Protein AF-A0A538QVT5-F1 (afdb_monomer_lite)

Foldseek 3Di:
DFPQVVLVVVVVPDDPDDPDDRDDDDPDDQVVVQVVCVVVVHFGDWQAARGDDDDPDDDPRIDTDGPDDDDDDDDPDDDDDD

Structure (mmCIF, N/CA/C/O backbone):
data_AF-A0A538QVT5-F1
#
_entry.id   AF-A0A538QVT5-F1
#
loop_
_atom_site.group_PDB
_atom_site.id
_atom_site.type_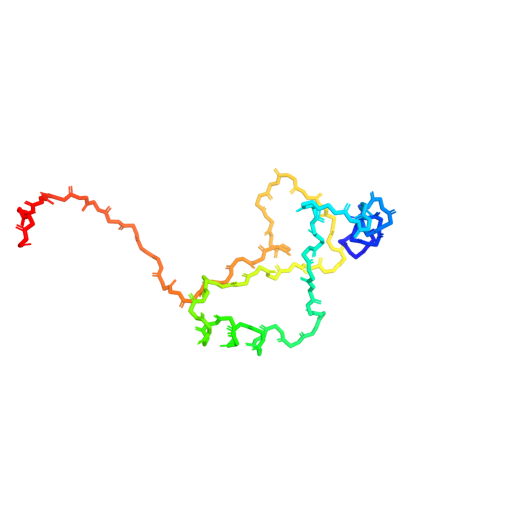symbol
_atom_site.label_atom_id
_atom_site.label_alt_id
_atom_site.label_comp_id
_atom_site.label_asym_id
_atom_site.label_entity_id
_atom_site.label_seq_id
_atom_site.pdbx_PDB_ins_code
_atom_site.Cartn_x
_atom_site.Cartn_y
_atom_site.Cartn_z
_atom_site.occupancy
_atom_site.B_iso_or_equiv
_atom_site.auth_seq_id
_atom_site.auth_comp_id
_atom_site.auth_asym_id
_atom_site.auth_atom_id
_atom_site.pdbx_PDB_model_num
ATOM 1 N N . MET A 1 1 ? 10.793 7.622 -14.511 1.00 93.62 1 MET A N 1
ATOM 2 C CA . MET A 1 1 ? 10.751 6.159 -14.736 1.00 93.62 1 MET A CA 1
ATOM 3 C C . MET A 1 1 ? 9.440 5.575 -14.208 1.00 93.62 1 MET A C 1
ATOM 5 O O . MET A 1 1 ? 9.120 5.885 -13.057 1.00 93.62 1 MET A O 1
ATOM 9 N N . PRO A 1 2 ? 8.711 4.772 -15.012 1.00 97.81 2 PRO A N 1
ATOM 10 C CA . PRO A 1 2 ? 7.463 4.096 -14.626 1.00 97.81 2 PRO A CA 1
ATOM 11 C C . PRO A 1 2 ? 7.570 3.236 -13.357 1.00 97.81 2 PRO A C 1
ATOM 13 O O . PRO A 1 2 ? 8.660 2.795 -12.981 1.00 97.81 2 PRO A O 1
ATOM 16 N N . LEU A 1 3 ? 6.443 2.971 -12.688 1.00 97.19 3 LEU A N 1
ATOM 17 C CA . LEU A 1 3 ? 6.398 2.149 -11.473 1.00 97.19 3 LEU A CA 1
ATOM 18 C C . LEU A 1 3 ? 6.779 0.692 -11.747 1.00 97.19 3 LEU A C 1
ATOM 20 O O . LEU A 1 3 ? 7.550 0.135 -10.967 1.00 97.19 3 LEU A O 1
ATOM 24 N N . LEU A 1 4 ? 6.272 0.081 -12.821 1.00 97.12 4 LEU A N 1
ATOM 25 C CA . LEU A 1 4 ? 6.570 -1.327 -13.120 1.00 97.12 4 LEU A CA 1
ATOM 26 C C . LEU A 1 4 ? 8.058 -1.546 -13.414 1.00 97.12 4 LEU A C 1
ATOM 28 O O . LEU A 1 4 ? 8.654 -2.477 -12.878 1.00 97.12 4 LEU A O 1
ATOM 32 N N . VAL A 1 5 ? 8.685 -0.621 -14.146 1.00 97.88 5 VAL A N 1
ATOM 33 C CA . VAL A 1 5 ? 10.139 -0.631 -14.387 1.00 97.88 5 VAL A CA 1
ATOM 34 C C . VAL A 1 5 ? 10.918 -0.482 -13.074 1.00 97.88 5 VAL A C 1
ATOM 36 O O . VAL A 1 5 ? 11.896 -1.181 -12.837 1.00 97.88 5 VAL A O 1
ATOM 39 N N . ARG A 1 6 ? 10.470 0.390 -12.160 1.00 97.38 6 ARG A N 1
ATOM 40 C CA . ARG A 1 6 ? 11.087 0.505 -10.826 1.00 97.38 6 ARG A CA 1
ATOM 41 C C . ARG A 1 6 ? 10.971 -0.787 -10.020 1.00 97.38 6 ARG A C 1
ATOM 43 O O . ARG A 1 6 ? 11.935 -1.160 -9.359 1.00 97.38 6 ARG A O 1
ATOM 50 N N . LYS A 1 7 ? 9.818 -1.460 -10.061 1.00 96.44 7 LYS A N 1
ATOM 51 C CA . LYS A 1 7 ? 9.607 -2.731 -9.354 1.00 96.44 7 LYS A CA 1
ATOM 52 C C . LYS A 1 7 ? 10.477 -3.858 -9.913 1.00 96.44 7 LYS A C 1
ATOM 54 O O . LYS A 1 7 ? 11.045 -4.597 -9.116 1.00 96.44 7 LYS A O 1
ATOM 59 N N . SER A 1 8 ? 10.622 -3.969 -11.235 1.00 95.69 8 SER A N 1
ATOM 60 C CA . SER A 1 8 ? 11.478 -4.998 -11.842 1.00 95.69 8 SER A CA 1
ATOM 61 C C . SER A 1 8 ? 12.954 -4.792 -11.498 1.00 95.69 8 SER A C 1
ATOM 63 O O . SER A 1 8 ? 13.643 -5.742 -11.132 1.00 95.69 8 SER A O 1
ATOM 65 N N . LEU A 1 9 ? 13.429 -3.543 -11.518 1.00 96.81 9 LEU A N 1
ATOM 66 C CA . LEU A 1 9 ? 14.782 -3.207 -11.070 1.00 96.81 9 LEU A CA 1
ATOM 67 C C . LEU A 1 9 ? 14.978 -3.504 -9.581 1.00 96.81 9 LEU A C 1
ATOM 69 O O . LEU A 1 9 ? 15.997 -4.081 -9.214 1.00 96.81 9 LEU A O 1
ATOM 73 N N . LEU A 1 10 ? 13.996 -3.168 -8.735 1.00 95.81 10 LEU A N 1
ATOM 74 C CA . LEU A 1 10 ? 14.046 -3.475 -7.305 1.00 95.81 10 LEU A CA 1
ATOM 75 C C . LEU A 1 10 ? 14.134 -4.987 -7.055 1.00 95.81 10 LEU A C 1
ATOM 77 O O . LEU A 1 10 ? 14.950 -5.415 -6.248 1.00 95.81 10 LEU A O 1
ATOM 81 N N . ALA A 1 11 ? 13.349 -5.793 -7.774 1.00 94.31 11 ALA A N 1
ATOM 82 C CA . ALA A 1 11 ? 13.392 -7.251 -7.670 1.00 94.31 11 ALA A CA 1
ATOM 83 C C . ALA A 1 11 ? 14.773 -7.826 -8.033 1.00 94.31 11 ALA A C 1
ATOM 85 O O . ALA A 1 11 ? 15.213 -8.791 -7.421 1.00 94.31 11 ALA A O 1
ATOM 86 N N . ARG A 1 12 ? 15.477 -7.207 -8.990 1.00 95.31 12 ARG A N 1
ATOM 87 C CA . ARG A 1 12 ? 16.819 -7.629 -9.415 1.00 95.31 12 ARG A CA 1
ATOM 88 C C . ARG A 1 12 ? 17.917 -7.298 -8.398 1.00 95.31 12 ARG A C 1
ATOM 90 O O . ARG A 1 12 ? 18.917 -8.006 -8.361 1.00 95.31 12 ARG A O 1
ATOM 97 N N . ILE A 1 13 ? 17.769 -6.223 -7.623 1.00 95.81 13 ILE A N 1
ATOM 98 C CA . ILE A 1 13 ? 18.778 -5.806 -6.629 1.00 95.81 13 ILE A CA 1
ATOM 99 C C . ILE A 1 13 ? 18.497 -6.344 -5.221 1.00 95.81 13 ILE A C 1
ATOM 101 O O . ILE A 1 13 ? 19.364 -6.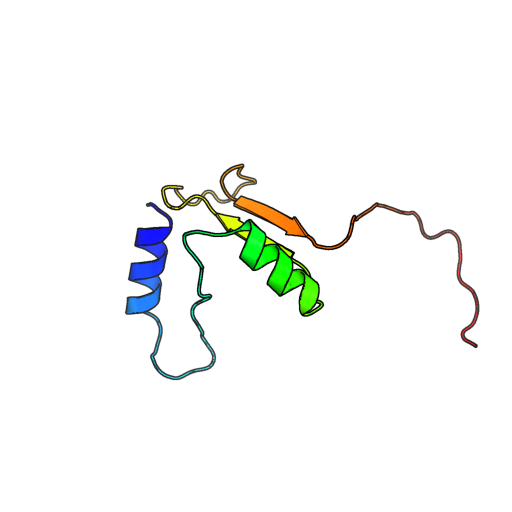257 -4.355 1.00 95.81 13 ILE A O 1
ATOM 105 N N . LEU A 1 14 ? 17.289 -6.855 -4.968 1.00 94.94 14 LEU A N 1
ATOM 106 C CA . LEU A 1 14 ? 16.917 -7.371 -3.658 1.00 94.94 14 LEU A CA 1
ATOM 107 C C . LEU A 1 14 ? 17.617 -8.719 -3.406 1.00 94.94 14 LEU A C 1
ATOM 109 O O . LEU A 1 14 ? 17.553 -9.602 -4.265 1.00 94.94 14 LEU A O 1
ATOM 113 N N . PRO A 1 15 ? 18.256 -8.925 -2.241 1.00 92.25 15 PRO A N 1
ATOM 114 C CA . PRO A 1 15 ? 18.825 -10.222 -1.902 1.00 92.25 15 PRO A CA 1
ATOM 115 C C . PRO A 1 15 ? 17.724 -11.285 -1.787 1.00 92.25 15 PRO A C 1
ATOM 117 O O . PRO A 1 15 ? 16.652 -11.031 -1.238 1.00 92.25 15 PRO A O 1
ATOM 120 N N . ALA A 1 16 ? 18.005 -12.498 -2.271 1.00 88.19 16 ALA A N 1
ATOM 121 C CA . ALA A 1 16 ? 17.054 -13.614 -2.226 1.00 88.19 16 ALA A CA 1
ATOM 122 C C . ALA A 1 16 ? 16.702 -14.038 -0.785 1.00 88.19 16 ALA A C 1
ATOM 124 O O . ALA A 1 16 ? 15.588 -14.487 -0.508 1.00 88.19 16 ALA A O 1
ATOM 125 N N . ILE A 1 17 ? 17.653 -13.875 0.138 1.00 92.31 17 ILE A N 1
ATOM 126 C CA . ILE A 1 17 ? 17.528 -14.225 1.553 1.00 92.31 17 ILE A CA 1
ATOM 127 C C . ILE A 1 17 ? 17.828 -12.979 2.381 1.00 92.31 17 ILE A C 1
ATOM 129 O O . ILE A 1 17 ? 18.797 -12.269 2.123 1.00 92.31 17 ILE A O 1
ATOM 133 N N . GLY A 1 18 ? 16.994 -12.718 3.384 1.00 91.62 18 GLY A N 1
ATOM 134 C CA . GLY A 1 18 ? 17.179 -11.601 4.299 1.00 91.62 18 GLY A CA 1
ATOM 135 C C . GLY A 1 18 ? 15.862 -11.001 4.787 1.00 91.62 18 GLY A C 1
ATOM 136 O O . GLY A 1 18 ? 14.780 -11.470 4.413 1.00 91.62 18 GLY A O 1
ATOM 137 N N . PRO A 1 19 ? 15.953 -9.951 5.620 1.00 95.12 19 PRO A N 1
ATOM 138 C CA . PRO A 1 19 ? 14.788 -9.283 6.196 1.00 95.12 19 PRO A CA 1
ATOM 139 C C . PRO A 1 19 ? 14.051 -8.397 5.183 1.00 95.12 19 PRO A C 1
ATOM 141 O O . PRO A 1 19 ? 12.913 -8.002 5.418 1.00 95.12 19 PRO A O 1
ATOM 144 N N . LEU A 1 20 ? 14.683 -8.074 4.051 1.00 93.62 20 LEU A N 1
ATOM 145 C CA . LEU A 1 20 ? 14.076 -7.267 3.001 1.00 93.62 20 LEU A CA 1
ATOM 146 C C . LEU A 1 20 ? 13.188 -8.140 2.110 1.00 93.62 20 LEU A C 1
ATOM 148 O O . LEU A 1 20 ? 13.633 -9.151 1.568 1.00 93.62 20 LEU A O 1
ATOM 152 N N . LYS A 1 21 ? 11.932 -7.727 1.934 1.00 91.62 21 LYS A N 1
ATOM 153 C CA . LYS A 1 21 ? 10.958 -8.386 1.058 1.00 91.62 21 LYS A CA 1
ATOM 154 C C . LYS A 1 21 ? 10.350 -7.379 0.095 1.00 91.62 21 LYS A C 1
ATOM 156 O O . LYS A 1 21 ? 10.043 -6.247 0.471 1.00 91.62 21 LYS A O 1
ATOM 161 N N . LEU A 1 22 ? 10.166 -7.801 -1.152 1.00 92.12 22 LEU A N 1
ATOM 162 C CA . LEU A 1 22 ? 9.432 -7.014 -2.128 1.00 92.12 22 LEU A CA 1
ATOM 163 C C . LEU A 1 22 ? 7.943 -7.051 -1.774 1.00 92.12 22 LEU A C 1
ATOM 165 O O . LEU A 1 22 ? 7.369 -8.119 -1.584 1.00 92.12 22 LEU A O 1
ATOM 169 N N . ALA A 1 23 ? 7.311 -5.881 -1.712 1.00 91.56 23 ALA A N 1
ATOM 170 C CA . ALA A 1 23 ? 5.863 -5.806 -1.592 1.00 91.56 23 ALA A CA 1
ATOM 171 C C . ALA A 1 23 ? 5.214 -6.202 -2.928 1.00 91.56 23 ALA A C 1
ATOM 173 O O . ALA A 1 23 ? 5.263 -5.449 -3.918 1.00 91.56 23 ALA A O 1
ATOM 174 N N . GLU A 1 24 ? 4.606 -7.386 -2.935 1.00 91.56 24 GLU A N 1
ATOM 175 C CA . GLU A 1 24 ? 3.844 -7.897 -4.068 1.00 91.56 24 GLU A CA 1
ATOM 176 C C . GLU A 1 24 ? 2.662 -6.990 -4.420 1.00 91.56 24 GLU A C 1
ATOM 178 O O . GLU A 1 24 ? 2.239 -6.121 -3.652 1.00 91.56 24 GLU A O 1
ATOM 183 N N . HIS A 1 25 ? 2.161 -7.135 -5.642 1.00 94.06 25 HIS A N 1
ATOM 184 C CA . HIS A 1 25 ? 0.987 -6.398 -6.098 1.00 94.06 25 HIS A CA 1
ATOM 185 C C . HIS A 1 25 ? 0.146 -7.241 -7.037 1.00 94.06 25 HIS A C 1
ATOM 187 O O . HIS A 1 25 ? 0.671 -8.081 -7.761 1.00 94.06 25 HIS A O 1
ATOM 193 N N . ILE A 1 26 ? -1.150 -6.946 -7.056 1.00 95.00 26 ILE A N 1
ATOM 194 C CA . ILE A 1 26 ? -2.084 -7.510 -8.021 1.00 95.00 26 ILE A CA 1
ATOM 195 C C . ILE A 1 26 ? -2.328 -6.430 -9.087 1.00 95.00 26 ILE A C 1
ATOM 197 O O . ILE A 1 26 ? -2.790 -5.342 -8.734 1.00 95.00 26 ILE A O 1
ATOM 201 N N . PRO A 1 27 ? -1.965 -6.664 -10.365 1.00 93.69 27 PRO A N 1
ATOM 202 C CA . PRO A 1 27 ? -2.123 -5.665 -11.427 1.00 93.69 27 PRO A CA 1
ATOM 203 C C . PRO A 1 27 ? -3.585 -5.318 -11.727 1.00 93.69 27 PRO A C 1
ATOM 205 O O . PRO A 1 27 ? -3.882 -4.223 -12.199 1.00 93.69 27 PRO A O 1
ATOM 208 N N . THR A 1 28 ? -4.492 -6.257 -11.463 1.00 93.00 28 THR A N 1
ATOM 209 C CA . THR A 1 28 ? -5.929 -6.163 -11.732 1.00 93.00 28 THR A CA 1
ATOM 210 C C . THR A 1 28 ? -6.730 -6.447 -10.455 1.00 93.00 28 THR A C 1
ATOM 212 O O . THR A 1 28 ? -6.160 -6.755 -9.414 1.00 93.00 28 THR A O 1
ATOM 215 N N . GLN A 1 29 ? -8.060 -6.314 -10.502 1.00 94.88 29 GLN A N 1
ATOM 216 C CA . GLN A 1 29 ? -8.954 -6.714 -9.398 1.00 94.88 29 GLN A CA 1
ATOM 217 C C . GLN A 1 29 ? -8.722 -5.974 -8.061 1.00 94.88 29 GLN A C 1
ATOM 219 O O . GLN A 1 29 ? -8.860 -6.552 -6.982 1.00 94.88 29 GLN A O 1
ATOM 224 N N . GLY A 1 30 ? -8.405 -4.676 -8.115 1.00 94.25 30 GLY A N 1
ATOM 225 C CA . GLY A 1 30 ? -8.136 -3.871 -6.916 1.00 94.25 30 GLY A CA 1
ATOM 226 C C . GLY A 1 30 ? -9.276 -3.870 -5.886 1.00 94.25 30 GLY A C 1
ATOM 227 O O . GLY A 1 30 ? -9.010 -3.909 -4.688 1.00 94.25 30 GLY A O 1
ATOM 228 N N . GLU A 1 31 ? -10.532 -3.892 -6.335 1.00 95.38 31 GLU A N 1
ATOM 229 C CA . GLU A 1 31 ? -11.709 -3.963 -5.455 1.00 95.38 31 GLU A CA 1
ATOM 230 C C . GLU A 1 31 ? -11.809 -5.304 -4.719 1.00 95.38 31 GLU A C 1
ATOM 232 O O . GLU A 1 31 ? -12.049 -5.335 -3.513 1.00 95.38 31 GLU A O 1
ATOM 237 N N . ALA A 1 32 ? -11.546 -6.416 -5.413 1.00 96.62 32 ALA A N 1
ATOM 238 C CA . ALA A 1 32 ? -11.519 -7.736 -4.791 1.00 96.62 32 ALA A CA 1
ATOM 239 C C . ALA A 1 32 ? -10.370 -7.851 -3.778 1.00 96.62 32 ALA A C 1
ATOM 241 O O . ALA A 1 32 ? -10.556 -8.393 -2.687 1.00 96.62 32 ALA A O 1
ATOM 242 N N . LEU A 1 33 ? -9.196 -7.289 -4.099 1.00 95.81 33 LEU A N 1
ATOM 243 C CA . LEU A 1 33 ? -8.081 -7.201 -3.156 1.00 95.81 33 LEU A CA 1
ATOM 244 C C . LEU A 1 33 ? -8.468 -6.389 -1.916 1.00 95.81 33 LEU A C 1
ATOM 246 O O . LEU A 1 33 ? -8.205 -6.831 -0.801 1.00 95.81 33 LEU A O 1
ATOM 250 N N . LEU A 1 34 ? -9.114 -5.234 -2.093 1.00 95.62 34 LEU A N 1
ATOM 251 C CA . LEU A 1 34 ? -9.598 -4.425 -0.977 1.00 95.62 34 LEU A CA 1
ATOM 252 C C . LEU A 1 34 ? -10.583 -5.215 -0.106 1.00 95.62 34 LEU A C 1
ATOM 254 O O . LEU A 1 34 ? -10.407 -5.245 1.108 1.00 95.62 34 LEU A O 1
ATOM 258 N N . ALA A 1 35 ? -11.557 -5.909 -0.701 1.00 95.62 35 ALA A N 1
ATOM 259 C CA . ALA A 1 35 ? -12.509 -6.738 0.041 1.00 95.62 35 ALA A CA 1
ATOM 260 C C . ALA A 1 35 ? -11.807 -7.827 0.874 1.00 95.62 35 ALA A C 1
ATOM 262 O O . ALA A 1 35 ? -12.147 -8.035 2.037 1.00 95.62 35 ALA A O 1
ATOM 263 N N . GLN A 1 36 ? -10.780 -8.478 0.320 1.00 95.75 36 GLN A N 1
ATOM 264 C CA . GLN A 1 36 ? -9.978 -9.481 1.031 1.00 95.75 36 GLN A CA 1
ATOM 265 C C . GLN A 1 36 ? -9.138 -8.877 2.163 1.00 95.75 36 GLN A C 1
ATOM 267 O O . GLN A 1 36 ? -9.051 -9.452 3.245 1.00 95.75 36 GLN A O 1
ATOM 272 N N . VAL A 1 37 ? -8.524 -7.716 1.932 1.00 94.75 37 VAL A N 1
ATOM 273 C CA . VAL A 1 37 ? -7.757 -6.971 2.944 1.00 94.75 37 VAL A CA 1
ATOM 274 C C . VAL A 1 37 ? -8.664 -6.575 4.110 1.00 94.75 37 VAL A C 1
ATOM 276 O O . VAL A 1 37 ? -8.313 -6.808 5.266 1.00 94.75 37 VAL A O 1
ATOM 279 N N . VAL A 1 38 ? -9.863 -6.072 3.807 1.00 94.44 38 VAL A N 1
ATOM 280 C CA . VAL A 1 38 ? -10.893 -5.729 4.796 1.00 94.44 38 VAL A CA 1
ATOM 281 C C . VAL A 1 38 ? -11.346 -6.961 5.581 1.00 94.44 38 VAL A C 1
ATOM 283 O O . VAL A 1 38 ? -11.380 -6.912 6.808 1.00 94.44 38 VAL A O 1
ATOM 286 N N . ALA A 1 39 ? -11.639 -8.075 4.902 1.00 95.75 39 ALA A N 1
ATOM 287 C CA . ALA A 1 39 ? -12.069 -9.322 5.542 1.00 95.75 39 ALA A CA 1
ATOM 288 C C . ALA A 1 39 ? -11.013 -9.904 6.500 1.00 95.75 39 ALA A C 1
ATOM 290 O O . ALA A 1 39 ? -11.354 -10.604 7.449 1.00 95.75 39 ALA A O 1
ATOM 291 N N . ARG A 1 40 ? -9.732 -9.592 6.276 1.00 95.44 40 ARG A N 1
ATOM 292 C CA . ARG A 1 40 ? -8.607 -9.995 7.135 1.00 95.44 40 ARG A CA 1
ATOM 293 C C . ARG A 1 40 ? -8.309 -9.005 8.267 1.00 95.44 40 ARG A C 1
ATOM 295 O O . ARG A 1 40 ? -7.329 -9.199 8.978 1.00 95.44 40 ARG A O 1
ATOM 302 N N . GLY A 1 41 ? -9.105 -7.946 8.422 1.00 93.00 41 GLY A N 1
ATOM 303 C CA . GLY A 1 41 ? -8.900 -6.930 9.459 1.00 93.00 41 GLY A CA 1
ATOM 304 C C . GLY A 1 41 ? -7.694 -6.016 9.218 1.00 93.00 41 GLY A C 1
ATOM 305 O O . GLY A 1 41 ? -7.183 -5.420 10.161 1.00 93.00 41 GLY A O 1
ATOM 306 N N . LEU A 1 42 ? -7.217 -5.906 7.974 1.00 93.94 42 LEU A N 1
ATOM 307 C CA . LEU A 1 42 ? -6.105 -5.022 7.614 1.00 93.94 42 LEU A CA 1
ATOM 308 C C . LEU A 1 42 ? -6.601 -3.597 7.297 1.00 93.94 42 LEU A C 1
ATOM 310 O O . LEU A 1 42 ? -7.760 -3.391 6.940 1.00 93.94 42 LEU A O 1
ATOM 314 N N . GLU A 1 43 ? -5.699 -2.611 7.389 1.00 92.88 43 GLU A N 1
ATOM 315 C CA . GLU A 1 43 ? -6.019 -1.177 7.242 1.00 92.88 43 GLU A CA 1
ATOM 316 C C . GLU A 1 43 ? -6.648 -0.828 5.883 1.00 92.88 43 GLU A C 1
ATOM 318 O O . GLU A 1 43 ? -7.570 -0.015 5.814 1.00 92.88 43 GLU A O 1
ATOM 323 N N . GLY A 1 44 ? -6.135 -1.401 4.790 1.00 94.25 44 GLY A N 1
ATOM 324 C CA . GLY A 1 44 ? -6.533 -1.040 3.433 1.00 94.25 44 GLY A CA 1
ATOM 325 C C . GLY A 1 44 ? -5.439 -1.285 2.394 1.00 94.25 44 GLY A C 1
ATOM 326 O O . GLY A 1 44 ? -4.486 -2.029 2.628 1.00 94.25 44 GLY A O 1
ATOM 327 N N . VAL A 1 45 ? -5.577 -0.655 1.226 1.00 96.00 45 VAL A N 1
ATOM 328 C CA . VAL A 1 45 ? -4.661 -0.812 0.086 1.00 96.00 45 VAL A CA 1
ATOM 329 C C . VAL A 1 45 ? -4.123 0.528 -0.402 1.00 96.00 45 VAL A C 1
ATOM 331 O O . VAL A 1 45 ? -4.704 1.592 -0.175 1.00 96.00 45 VAL A O 1
ATOM 334 N N . VAL A 1 46 ? -3.009 0.472 -1.131 1.00 96.38 46 VAL A N 1
ATOM 335 C CA . VAL A 1 46 ? -2.498 1.613 -1.895 1.00 96.38 46 VAL A CA 1
ATOM 336 C C . VAL A 1 46 ? -2.507 1.254 -3.375 1.00 96.38 46 VAL A C 1
ATOM 338 O O . VAL A 1 46 ? -1.677 0.467 -3.830 1.00 96.38 46 VAL A O 1
ATOM 341 N N . ALA A 1 47 ? -3.420 1.856 -4.134 1.00 96.75 47 ALA A N 1
ATOM 342 C CA . ALA A 1 47 ? -3.437 1.735 -5.586 1.00 96.75 47 ALA A CA 1
ATOM 343 C C . ALA A 1 47 ? -2.413 2.703 -6.187 1.00 96.75 47 ALA A C 1
ATOM 345 O O . ALA A 1 47 ? -2.380 3.880 -5.831 1.00 96.75 47 ALA A O 1
ATOM 346 N N . LYS A 1 48 ? -1.557 2.213 -7.088 1.00 97.31 48 LYS A N 1
ATOM 347 C CA . LYS A 1 48 ? -0.520 3.022 -7.740 1.00 97.31 48 LYS A CA 1
ATOM 348 C C 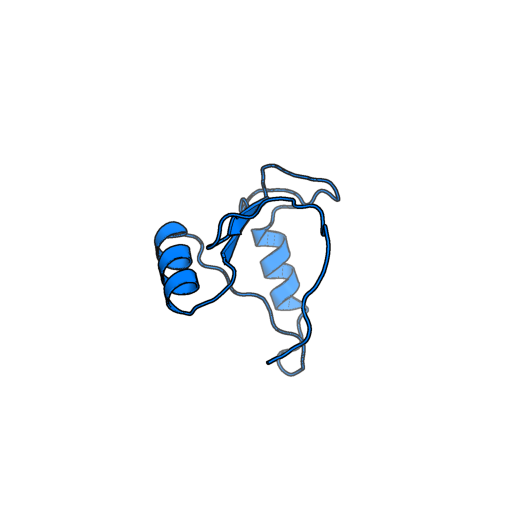. LYS A 1 48 ? -0.598 2.849 -9.253 1.00 97.31 48 LYS A C 1
ATOM 350 O O . LYS A 1 48 ? -0.606 1.717 -9.731 1.00 97.31 48 LYS A O 1
ATOM 355 N N . ARG A 1 49 ? -0.606 3.945 -10.017 1.00 97.19 49 ARG A N 1
ATOM 356 C CA . ARG A 1 49 ? -0.629 3.895 -11.489 1.00 97.19 49 ARG A CA 1
ATOM 357 C C . ARG A 1 49 ? 0.666 3.271 -12.022 1.00 97.19 49 ARG A C 1
ATOM 359 O O . ARG A 1 49 ? 1.749 3.800 -11.767 1.00 97.19 49 ARG A O 1
ATOM 366 N N . ALA A 1 50 ? 0.544 2.188 -12.789 1.00 97.62 50 ALA A N 1
ATOM 367 C CA . ALA A 1 50 ? 1.661 1.412 -13.342 1.00 97.62 50 ALA A CA 1
ATOM 368 C C . ALA A 1 50 ? 2.685 2.261 -14.121 1.00 97.62 50 ALA A C 1
ATOM 370 O O . ALA A 1 50 ? 3.894 2.137 -13.912 1.00 97.62 50 ALA A O 1
ATOM 371 N N . GLU A 1 51 ? 2.194 3.198 -14.931 1.00 97.69 51 GLU A N 1
ATOM 372 C CA . GLU A 1 51 ? 3.032 4.056 -15.774 1.00 97.69 51 GLU A CA 1
ATOM 373 C C . GLU A 1 51 ? 3.476 5.361 -15.093 1.00 97.69 51 GLU A C 1
ATOM 375 O O . GLU A 1 51 ? 4.147 6.196 -15.698 1.00 97.69 51 GLU A O 1
ATOM 380 N N . SER A 1 52 ? 3.140 5.565 -13.812 1.00 97.56 52 SER A N 1
ATOM 381 C CA . SER A 1 52 ? 3.497 6.809 -13.122 1.00 97.56 52 SER A CA 1
ATOM 382 C C . SER A 1 52 ? 4.992 6.910 -12.827 1.00 97.56 52 SER A C 1
ATOM 384 O O . SER A 1 52 ? 5.626 5.994 -12.287 1.00 97.56 52 SER A O 1
ATOM 386 N N . ALA A 1 53 ? 5.553 8.083 -13.120 1.00 97.00 53 ALA A N 1
ATOM 387 C CA . ALA A 1 53 ? 6.845 8.474 -12.581 1.00 97.00 53 ALA A CA 1
ATOM 388 C C . ALA A 1 53 ? 6.720 8.779 -11.082 1.00 97.00 53 ALA A C 1
ATOM 390 O O . ALA A 1 53 ? 5.724 9.344 -10.632 1.00 97.00 53 ALA A O 1
ATOM 391 N N . TYR A 1 54 ? 7.749 8.432 -10.306 1.00 96.25 54 TYR A N 1
ATOM 392 C CA . TYR A 1 54 ? 7.808 8.830 -8.902 1.00 96.25 54 TYR A CA 1
ATOM 393 C C . TYR A 1 54 ? 7.924 10.352 -8.779 1.00 96.25 54 TYR A C 1
ATOM 395 O O . TYR A 1 54 ? 8.695 10.976 -9.508 1.00 96.25 54 TYR A O 1
ATOM 403 N N . ARG A 1 55 ? 7.179 10.930 -7.835 1.00 95.12 55 ARG A N 1
ATOM 404 C CA . ARG A 1 55 ? 7.247 12.345 -7.469 1.00 95.12 55 ARG A CA 1
ATOM 405 C C . ARG A 1 55 ? 7.311 12.434 -5.944 1.00 95.12 55 ARG A C 1
ATOM 407 O O . ARG A 1 55 ? 6.487 11.789 -5.298 1.00 95.12 55 ARG A O 1
ATOM 414 N N . PRO A 1 56 ? 8.237 13.210 -5.358 1.00 94.75 56 PRO A N 1
ATOM 415 C CA . PRO A 1 56 ? 8.347 13.379 -3.908 1.00 94.75 56 PRO A CA 1
ATOM 416 C C . PRO A 1 56 ? 7.291 14.365 -3.370 1.00 94.75 56 PRO A C 1
ATOM 418 O O . PRO A 1 56 ? 7.589 15.245 -2.573 1.00 94.75 56 PRO A O 1
ATOM 421 N N . THR A 1 57 ? 6.054 14.264 -3.854 1.00 95.81 57 THR A N 1
ATOM 422 C CA . THR A 1 57 ? 4.931 15.140 -3.505 1.00 95.81 57 THR A CA 1
ATOM 423 C C . THR A 1 57 ? 3.638 14.326 -3.466 1.00 95.81 57 THR A C 1
ATOM 425 O O . THR A 1 57 ? 3.591 13.184 -3.937 1.00 95.81 57 THR A O 1
ATOM 428 N N . ARG A 1 58 ? 2.553 14.900 -2.926 1.00 95.25 58 ARG A N 1
ATOM 429 C CA . ARG A 1 58 ? 1.226 14.275 -3.017 1.00 95.25 58 ARG A CA 1
ATOM 430 C C . ARG A 1 58 ? 0.838 14.140 -4.491 1.00 95.25 58 ARG A C 1
ATOM 432 O O . ARG A 1 58 ? 0.817 15.123 -5.226 1.00 95.25 58 ARG A O 1
ATOM 439 N N . SER A 1 59 ? 0.516 12.920 -4.912 1.00 95.69 59 SER A N 1
ATOM 440 C CA . SER A 1 59 ? 0.169 12.605 -6.297 1.00 95.69 59 SER A CA 1
ATOM 441 C C . SER A 1 59 ? -1.183 11.909 -6.380 1.00 95.69 59 SER A C 1
ATOM 443 O O . SER A 1 59 ? -1.529 11.107 -5.518 1.00 95.69 59 SER A O 1
ATOM 445 N N . ARG A 1 60 ? -1.921 12.177 -7.462 1.00 95.81 60 ARG A N 1
ATOM 446 C CA . ARG A 1 60 ? -3.145 11.442 -7.824 1.00 95.81 60 ARG A CA 1
ATOM 447 C C . ARG A 1 60 ? -2.854 10.042 -8.364 1.00 95.81 60 ARG A C 1
ATOM 449 O O . ARG A 1 60 ? -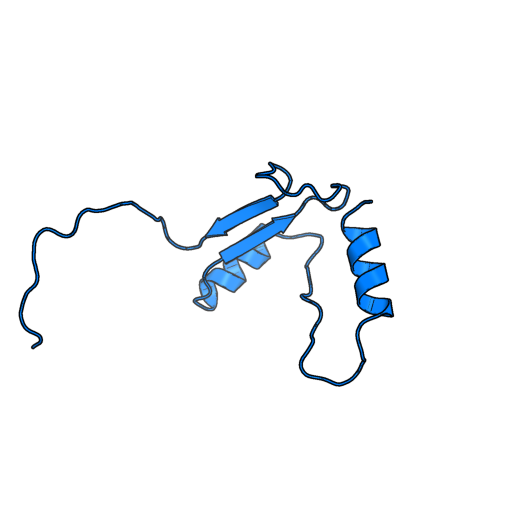3.767 9.242 -8.519 1.00 95.81 60 ARG A O 1
ATOM 456 N N . ASP A 1 61 ? -1.591 9.743 -8.656 1.00 97.44 61 ASP A N 1
ATOM 457 C CA . ASP A 1 61 ? -1.173 8.422 -9.115 1.00 97.44 61 ASP A CA 1
ATOM 458 C C . ASP A 1 61 ? -1.126 7.392 -7.987 1.00 97.44 61 ASP A C 1
ATOM 460 O O . ASP A 1 61 ? -0.968 6.208 -8.276 1.00 97.44 61 ASP A O 1
ATOM 464 N N . TRP A 1 62 ? -1.191 7.830 -6.724 1.00 96.62 62 TRP A N 1
ATOM 465 C CA . TRP A 1 62 ? -1.175 6.983 -5.535 1.00 96.62 62 TRP A CA 1
ATOM 466 C C . TRP A 1 62 ? -2.432 7.261 -4.714 1.00 96.62 62 TRP A C 1
ATOM 468 O O . TRP A 1 62 ? -2.590 8.344 -4.155 1.00 96.62 62 TRP A O 1
ATOM 478 N N . LEU A 1 63 ? -3.317 6.275 -4.622 1.00 95.44 63 LEU A N 1
ATOM 479 C CA . LEU A 1 63 ? -4.558 6.370 -3.863 1.00 95.44 63 LEU A CA 1
ATOM 480 C C . LEU A 1 63 ? -4.465 5.459 -2.642 1.00 95.44 63 LEU A C 1
ATOM 482 O O . LEU A 1 63 ? -4.353 4.241 -2.785 1.00 95.44 63 LEU A O 1
ATOM 486 N N . LYS A 1 64 ? -4.498 6.052 -1.445 1.00 94.62 64 LYS A N 1
ATOM 487 C CA . LYS A 1 64 ? -4.662 5.314 -0.189 1.00 94.62 64 LYS A CA 1
ATOM 488 C C . LYS A 1 64 ? -6.153 5.081 0.031 1.00 94.62 64 LYS A C 1
ATOM 490 O O . LYS A 1 64 ? -6.906 6.046 0.120 1.00 94.62 64 LYS A O 1
ATOM 495 N N . ILE A 1 65 ? -6.556 3.819 0.105 1.00 95.00 65 ILE A N 1
ATOM 496 C CA . ILE A 1 65 ? -7.949 3.409 0.285 1.00 95.00 65 ILE A CA 1
ATOM 497 C C . ILE A 1 65 ? -8.006 2.594 1.576 1.00 95.00 65 ILE A C 1
ATOM 499 O O . ILE A 1 65 ? -7.432 1.507 1.637 1.00 95.00 65 ILE A O 1
ATOM 503 N N . LYS A 1 66 ? -8.632 3.152 2.614 1.00 92.38 66 LYS A N 1
ATOM 504 C CA . LYS A 1 66 ? -8.739 2.547 3.949 1.00 92.38 66 LYS A CA 1
ATOM 505 C C . LYS A 1 66 ? -10.087 1.844 4.129 1.00 92.38 66 LYS A C 1
ATOM 507 O O . LYS A 1 66 ? -11.068 2.234 3.502 1.00 92.38 66 LYS A O 1
ATOM 512 N N . ARG A 1 67 ? -10.120 0.832 5.002 1.00 89.62 67 ARG A N 1
ATOM 513 C CA . ARG A 1 67 ? -11.334 0.132 5.450 1.00 89.62 67 ARG A CA 1
ATOM 514 C C . ARG A 1 67 ? -12.272 1.060 6.213 1.00 89.62 67 ARG A C 1
ATOM 516 O O . ARG A 1 67 ? -13.468 1.068 5.953 1.00 89.62 67 ARG A O 1
ATOM 523 N N . GLU A 1 68 ? -11.724 1.767 7.195 1.00 85.50 68 GLU A N 1
ATOM 524 C CA . GLU A 1 68 ? -12.506 2.549 8.148 1.00 85.50 68 GLU A CA 1
ATOM 525 C C . GLU A 1 68 ? -12.469 4.038 7.789 1.00 85.50 68 GLU A C 1
ATOM 527 O O . GLU A 1 68 ? -11.422 4.538 7.354 1.00 85.50 68 GLU A O 1
ATOM 532 N N . PRO A 1 69 ? -13.599 4.748 7.955 1.00 77.50 69 PRO A N 1
ATOM 533 C CA . PRO A 1 69 ? -13.620 6.194 7.848 1.00 77.50 69 PRO A CA 1
ATOM 534 C C . PRO A 1 69 ? -12.783 6.800 8.976 1.00 77.50 69 PRO A C 1
ATOM 536 O O . PRO A 1 69 ? -12.822 6.351 10.119 1.00 77.50 69 PRO A O 1
ATOM 539 N N . GLU A 1 70 ? -12.032 7.837 8.637 1.00 83.38 70 GLU A N 1
ATOM 540 C CA . GLU A 1 70 ? 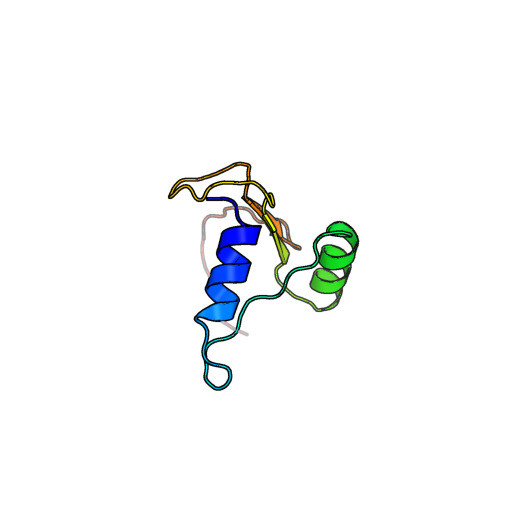-11.224 8.603 9.577 1.00 83.38 70 GLU A CA 1
ATOM 541 C C . GLU A 1 70 ? -11.831 9.995 9.714 1.00 83.38 70 GLU A C 1
ATOM 543 O O . GLU A 1 70 ? -12.320 10.568 8.735 1.00 83.38 70 GLU A O 1
ATOM 548 N N . ALA A 1 71 ? -11.813 10.518 10.933 1.00 88.44 71 ALA A N 1
ATOM 549 C CA . ALA A 1 71 ? -12.248 11.866 11.240 1.00 88.44 71 ALA A CA 1
ATOM 550 C C . ALA A 1 71 ? -11.362 12.447 12.341 1.00 88.44 71 ALA A C 1
ATOM 552 O O . ALA A 1 71 ? -10.860 11.719 13.201 1.00 88.44 71 ALA A O 1
ATOM 553 N N . ASP A 1 72 ? -11.186 13.763 12.293 1.00 93.62 72 ASP A N 1
ATOM 554 C CA . ASP A 1 72 ? -10.393 14.503 13.263 1.00 93.62 72 ASP A CA 1
ATOM 555 C C . ASP A 1 72 ? -11.280 14.927 14.439 1.00 93.62 72 ASP A C 1
ATOM 557 O O . ASP A 1 72 ? -12.365 15.482 14.250 1.00 93.62 72 ASP A O 1
ATOM 561 N N . PHE A 1 73 ? -10.807 14.690 15.663 1.00 94.38 73 PHE A N 1
ATOM 562 C CA . PHE A 1 73 ? -11.519 15.026 16.897 1.00 94.38 73 PHE A CA 1
ATOM 563 C C . PHE A 1 73 ? -10.583 15.706 17.899 1.00 94.38 73 PHE A C 1
ATOM 565 O O . PHE A 1 73 ? -9.391 15.403 17.959 1.00 94.38 73 PHE A O 1
ATOM 572 N N . ALA A 1 74 ? -11.131 16.597 18.728 1.00 97.00 74 ALA A N 1
ATOM 573 C CA . ALA A 1 74 ? -10.429 17.145 19.885 1.00 97.00 74 ALA A CA 1
ATOM 574 C C . ALA A 1 74 ? -10.658 16.260 21.123 1.00 97.00 74 ALA A C 1
ATOM 576 O O . ALA A 1 74 ? -11.776 15.806 21.368 1.00 97.00 74 ALA A O 1
ATOM 577 N N . VAL A 1 75 ? -9.618 16.043 21.934 1.00 95.25 75 VAL A N 1
ATOM 578 C CA . VAL A 1 75 ? -9.745 15.347 23.226 1.00 95.25 75 VAL A CA 1
ATOM 579 C C . VAL A 1 75 ? -10.216 16.345 24.286 1.00 95.25 75 VAL A C 1
ATOM 581 O O . VAL A 1 75 ? -9.485 17.269 24.629 1.00 95.25 75 VAL A O 1
ATOM 584 N N . CYS A 1 76 ? -11.428 16.160 24.817 1.00 96.94 76 CYS A N 1
ATOM 585 C CA . CYS A 1 76 ? -12.031 17.078 25.799 1.00 96.94 76 CYS A CA 1
ATOM 586 C C . CYS A 1 76 ? -11.889 16.631 27.267 1.00 96.94 76 CYS A C 1
ATOM 588 O O . CYS A 1 76 ? -12.310 17.348 28.170 1.00 96.94 76 CYS A O 1
ATOM 590 N N . GLY A 1 77 ? -11.328 15.450 27.524 1.00 96.31 77 GLY A N 1
ATOM 591 C CA . GLY A 1 77 ? -11.194 14.876 28.863 1.00 96.31 77 GLY A CA 1
ATOM 592 C C . GLY A 1 77 ? -10.932 13.371 28.807 1.00 96.31 77 GLY A C 1
ATOM 593 O O . GLY A 1 77 ? -1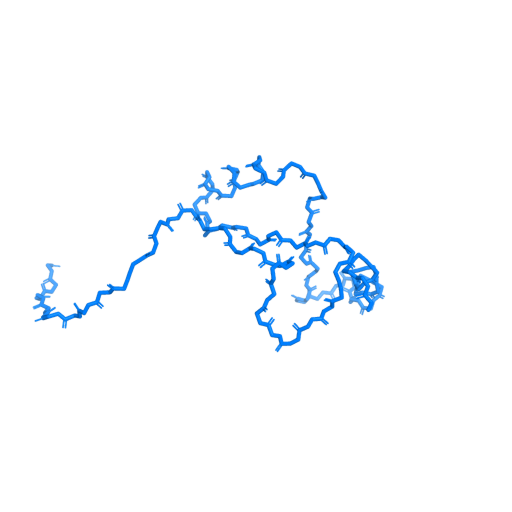0.905 12.787 27.724 1.00 96.31 77 GLY A O 1
ATOM 594 N N . TYR A 1 78 ? -10.736 12.743 29.968 1.00 95.19 78 TYR A N 1
ATOM 595 C CA . TYR A 1 78 ? -10.548 11.295 30.103 1.00 95.19 78 TYR A CA 1
ATOM 596 C C . TYR A 1 78 ? -11.300 10.758 31.330 1.00 95.19 78 TYR A C 1
ATOM 598 O O . TYR A 1 78 ? -11.648 11.509 32.239 1.00 95.19 78 TYR A O 1
ATOM 606 N N . THR A 1 79 ? -11.560 9.451 31.363 1.00 95.00 79 THR A N 1
ATOM 607 C CA . THR A 1 79 ? -12.135 8.741 32.518 1.00 95.00 79 THR A CA 1
ATOM 608 C C . THR A 1 79 ? -11.131 7.702 33.013 1.00 95.00 79 THR A C 1
ATOM 610 O O . THR A 1 79 ? -10.351 7.182 32.215 1.00 95.00 79 THR A O 1
ATOM 613 N N . ALA A 1 80 ? -11.120 7.415 34.319 1.00 93.12 80 ALA A N 1
ATOM 614 C CA . ALA A 1 80 ? -10.262 6.372 34.876 1.00 93.12 80 ALA A CA 1
ATOM 615 C C . ALA A 1 80 ? -10.575 4.994 34.242 1.00 93.12 80 ALA A C 1
ATOM 617 O O . ALA A 1 80 ? -11.741 4.736 33.918 1.00 93.12 80 ALA A O 1
ATOM 618 N N . PRO A 1 81 ? -9.569 4.115 34.056 1.00 86.75 81 PRO A N 1
ATOM 619 C CA . PRO A 1 81 ? -9.790 2.749 33.582 1.00 86.75 81 PRO A CA 1
ATOM 620 C C . PRO A 1 81 ? -10.755 1.996 34.507 1.00 86.75 81 PRO A C 1
ATOM 622 O O . PRO A 1 81 ? -10.774 2.251 35.712 1.00 86.75 81 PRO A O 1
ATOM 625 N N . LYS A 1 82 ? -11.541 1.079 33.941 1.00 70.25 82 LYS A N 1
ATOM 626 C CA . LYS A 1 82 ? -12.330 0.115 34.718 1.00 70.25 82 LYS A CA 1
ATOM 627 C C . LYS A 1 82 ? -11.487 -1.085 35.116 1.00 70.25 82 LYS A C 1
ATOM 629 O O . LYS A 1 82 ? -10.635 -1.480 34.289 1.00 70.25 82 LYS A O 1
#

Sequence (82 aa):
MPLLVRKSLLARILPAIGPLKLAEHIPTQGEALLAQVVARGLEGVVAKRAESAYRPTRSRDWLKIKREPEADFAVCGYTAPK

Radius of gyration: 18.02 Å; chains: 1; bounding box: 32×31×51 Å

pLDDT: mean 94.05, std 4.23, range [70.25, 97.88]

Secondary structure (DSSP, 8-state):
--HHHHHHHHHHHS-SSSS-------SS-HHHHHHHHHHTT--EEEEE-TTPPP-SS--TTEEEEESS--------------